Protein AF-A0A521P059-F1 (afdb_monomer_lite)

pLDDT: mean 84.15, std 18.07, range [44.88, 98.5]

Foldseek 3Di:
DDDDPDCDPVNDPVPCPPPPPPVVPPPPPDDDDPPDDDDDPLRVLLVVLVVVVVVDVPAAAEEACCAPNCDPSNSNPCVCVVNHCVRTHYDPPDPVVVVVD

Sequence (101 aa):
MSEQTTFTESDRTDGIEPDMVDQNHAPKSEAPANGVMPMNMIQALNSALHVKMAEDPNVLSFGEDAGYFGGVFRVTDQLQQKHGLTRSFDAPISECGIVAA

Radius of gyration: 21.24 Å; chains: 1; bounding box: 26×49×65 Å

Secondary structure (DSSP, 8-state):
-----PPPGGG--S---TT---TT-SPP-PPPPTTPPP--HHHHHHHHHHHHHHH-TT--EEETT-SSS--TTSTTTTHHHHH-TTTEEE--S-HHHHHH-

Structure (mmCIF, N/CA/C/O backbone):
data_AF-A0A521P059-F1
#
_entry.id   AF-A0A521P059-F1
#
loop_
_atom_site.group_PDB
_atom_site.id
_atom_site.type_symbol
_atom_site.label_atom_id
_atom_site.label_alt_id
_atom_site.label_comp_id
_atom_site.label_asym_id
_atom_site.label_entity_id
_atom_site.label_seq_id
_atom_site.pdbx_PDB_ins_code
_atom_site.Cartn_x
_atom_site.Cartn_y
_atom_site.Cartn_z
_atom_site.occupancy
_atom_site.B_iso_or_equiv
_atom_site.auth_seq_id
_atom_site.auth_comp_id
_atom_site.auth_asym_id
_atom_site.auth_atom_id
_atom_site.pdbx_PDB_model_num
ATOM 1 N N . MET A 1 1 ? -2.688 31.927 -43.258 1.00 44.88 1 MET A N 1
ATOM 2 C CA . MET A 1 1 ? -2.015 32.132 -41.962 1.00 44.88 1 MET A CA 1
ATOM 3 C C . MET A 1 1 ? -3.122 32.287 -40.941 1.00 44.88 1 MET A C 1
ATOM 5 O O . MET A 1 1 ? -3.771 33.319 -40.934 1.00 44.88 1 MET A O 1
ATOM 9 N N . SER A 1 2 ? -3.462 31.210 -40.239 1.00 49.31 2 SER A N 1
ATOM 10 C CA . SER A 1 2 ? -4.504 31.217 -39.210 1.00 49.31 2 SER A CA 1
ATOM 11 C C . SER A 1 2 ? -3.956 31.916 -37.972 1.00 49.31 2 SER A C 1
ATOM 13 O O . SER A 1 2 ? -2.935 31.483 -37.437 1.00 49.31 2 SER A O 1
ATOM 15 N N . GLU A 1 3 ? -4.596 33.012 -37.576 1.00 51.50 3 GLU A N 1
ATOM 16 C CA . GLU A 1 3 ? -4.263 33.754 -36.365 1.00 51.50 3 GLU A CA 1
ATOM 17 C C . GLU A 1 3 ? -4.425 32.830 -35.158 1.00 51.50 3 GLU A C 1
ATOM 19 O O . G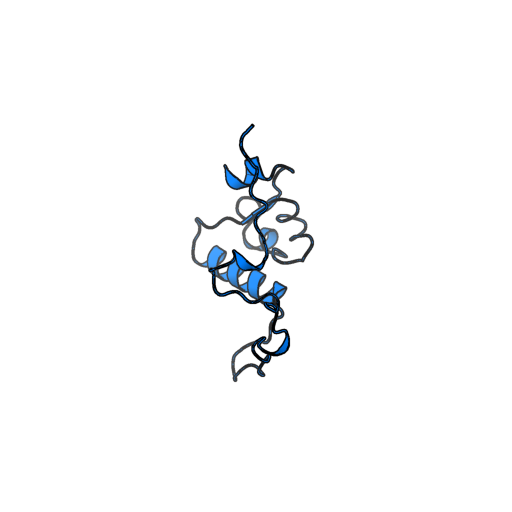LU A 1 3 ? -5.489 32.263 -34.916 1.00 51.50 3 GLU A O 1
ATOM 24 N N . GLN A 1 4 ? -3.326 32.621 -34.443 1.00 53.81 4 GLN A N 1
ATOM 25 C CA . GLN A 1 4 ? -3.316 31.886 -33.191 1.00 53.81 4 GLN A CA 1
ATOM 26 C C . GLN A 1 4 ? -3.818 32.861 -32.125 1.00 53.81 4 GLN A C 1
ATOM 28 O O . GLN A 1 4 ? -3.084 33.748 -31.693 1.00 53.81 4 GLN A O 1
ATOM 33 N N . THR A 1 5 ? -5.094 32.765 -31.764 1.00 58.56 5 THR A N 1
ATOM 34 C CA . THR A 1 5 ? -5.668 33.539 -30.663 1.00 58.56 5 THR A CA 1
ATOM 35 C C . THR A 1 5 ? -5.008 33.078 -29.367 1.00 58.56 5 THR A C 1
ATOM 37 O O . THR A 1 5 ? -5.208 31.951 -28.918 1.00 58.56 5 THR A O 1
ATOM 40 N N . THR A 1 6 ? -4.166 33.933 -28.788 1.00 62.25 6 THR A N 1
ATOM 41 C CA . THR A 1 6 ? -3.608 33.718 -27.452 1.00 62.25 6 THR A CA 1
ATOM 42 C C . THR A 1 6 ? -4.762 33.699 -26.461 1.00 62.25 6 THR A C 1
ATOM 44 O O . THR A 1 6 ? -5.447 34.704 -26.305 1.00 62.25 6 THR A O 1
ATOM 47 N N . PHE A 1 7 ? -4.975 32.558 -25.811 1.00 61.75 7 PHE A N 1
ATOM 48 C CA . PHE A 1 7 ? -5.933 32.433 -24.719 1.00 61.75 7 PHE A CA 1
ATOM 49 C C . PHE A 1 7 ? -5.473 33.333 -23.566 1.00 61.75 7 PHE A C 1
ATOM 51 O O . PHE A 1 7 ? -4.360 33.167 -23.057 1.00 61.75 7 PHE A O 1
ATOM 58 N N . THR A 1 8 ? -6.284 34.324 -23.210 1.00 63.66 8 THR A N 1
ATOM 59 C CA . THR A 1 8 ? -5.979 35.298 -22.157 1.00 63.66 8 THR A CA 1
ATOM 60 C C . THR A 1 8 ? -6.674 34.928 -20.855 1.00 63.66 8 THR A C 1
ATOM 62 O O . THR A 1 8 ? -7.579 34.102 -20.813 1.00 63.66 8 THR A O 1
ATOM 65 N N . GLU A 1 9 ? -6.246 35.541 -19.757 1.00 61.19 9 GLU A N 1
ATOM 66 C CA . GLU A 1 9 ? -6.817 35.295 -18.431 1.00 61.19 9 GLU A CA 1
ATOM 67 C C . GLU A 1 9 ? -8.313 35.650 -18.352 1.00 61.19 9 GLU A C 1
ATOM 69 O O . GLU A 1 9 ? -9.071 34.981 -17.657 1.00 61.19 9 GLU A O 1
ATOM 74 N N . SER A 1 10 ? -8.756 36.618 -19.158 1.00 63.16 10 SER A N 1
ATOM 75 C CA . SER A 1 10 ? -10.162 36.991 -19.347 1.00 63.16 10 SER A CA 1
ATOM 76 C C . SER A 1 10 ? -11.024 35.934 -20.050 1.00 63.16 10 SER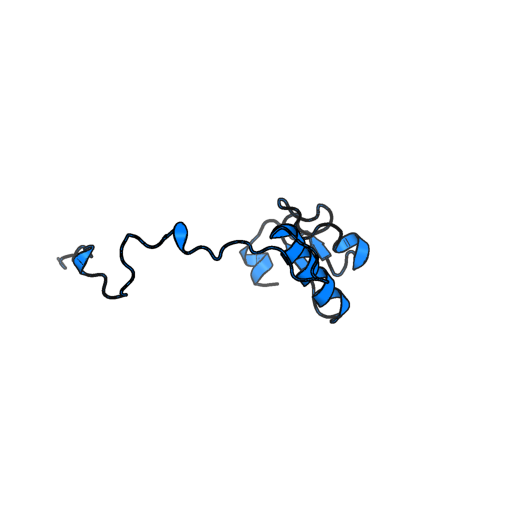 A C 1
ATOM 78 O O . SER A 1 10 ? -12.247 36.034 -19.992 1.00 63.16 10 SER A O 1
ATOM 80 N N . ASP A 1 11 ? -10.417 34.935 -20.699 1.00 69.44 11 ASP A N 1
ATOM 81 C CA . ASP A 1 11 ? -11.135 33.864 -21.405 1.00 69.44 11 ASP A CA 1
ATOM 82 C C . ASP A 1 11 ? -11.453 32.658 -20.493 1.00 69.44 11 ASP A C 1
ATOM 84 O O . ASP A 1 11 ? -12.104 31.703 -20.925 1.00 69.44 11 ASP A O 1
ATOM 88 N N . ARG A 1 12 ? -11.027 32.678 -19.217 1.00 63.19 12 ARG A N 1
ATOM 89 C CA . ARG A 1 12 ? -11.383 31.651 -18.223 1.00 63.19 12 ARG A CA 1
ATOM 90 C C . ARG A 1 12 ? -12.809 31.870 -17.707 1.00 63.19 12 ARG A C 1
ATOM 92 O O . ARG A 1 12 ? -13.073 32.793 -16.946 1.00 63.19 12 ARG A O 1
ATOM 99 N N . THR A 1 13 ? -13.740 31.006 -18.112 1.00 55.84 13 THR A N 1
ATOM 100 C CA . THR A 1 13 ? -15.152 31.036 -17.672 1.00 55.84 13 THR A CA 1
ATOM 101 C C . THR A 1 13 ? -15.503 29.944 -16.656 1.00 55.84 13 THR A C 1
ATOM 103 O O . THR A 1 13 ? -16.679 29.680 -16.419 1.00 55.84 13 THR A O 1
ATOM 106 N N . ASP A 1 14 ? -14.512 29.261 -16.086 1.00 68.06 14 ASP A N 1
ATOM 107 C CA . ASP A 1 14 ? -14.686 28.142 -15.151 1.00 68.06 14 ASP A CA 1
ATOM 108 C C . ASP A 1 14 ? -14.953 28.574 -13.698 1.00 68.06 14 ASP A C 1
ATOM 110 O O . ASP A 1 14 ? -15.184 27.722 -12.842 1.00 68.06 14 ASP A O 1
ATOM 114 N N . GLY A 1 15 ? -15.006 29.883 -13.417 1.00 56.34 15 GLY A N 1
ATOM 115 C CA . GLY A 1 15 ? -15.387 30.419 -12.102 1.00 56.34 15 GLY A CA 1
ATOM 116 C C . GLY A 1 15 ? -14.372 30.132 -10.992 1.00 56.34 15 GLY A C 1
ATOM 117 O O . GLY A 1 15 ? -14.703 30.235 -9.814 1.00 56.34 15 GLY A O 1
ATOM 118 N N . ILE A 1 16 ? -13.152 29.754 -11.369 1.00 57.31 16 ILE A N 1
ATOM 119 C CA . ILE A 1 16 ? -12.020 29.516 -10.479 1.00 57.31 16 ILE A CA 1
ATOM 120 C C . ILE A 1 16 ? -11.155 30.774 -10.560 1.00 57.31 16 ILE A C 1
ATOM 122 O O . ILE A 1 16 ? -10.393 30.965 -11.507 1.00 57.31 16 ILE A O 1
ATOM 126 N N . GLU A 1 17 ? -11.328 31.670 -9.589 1.00 54.19 17 GLU A N 1
ATOM 127 C CA . GLU A 1 17 ? -10.505 32.873 -9.458 1.00 54.19 17 GLU A CA 1
ATOM 128 C C . GLU A 1 17 ? -9.020 32.487 -9.244 1.00 54.19 17 GLU A C 1
ATOM 130 O O . GLU A 1 17 ? -8.715 31.421 -8.695 1.00 54.19 17 GLU A O 1
ATOM 135 N N . PRO A 1 18 ? -8.053 33.333 -9.647 1.00 51.12 18 PRO A N 1
ATOM 136 C CA . PRO A 1 18 ? -6.615 33.077 -9.485 1.00 51.12 18 PRO A CA 1
ATOM 137 C C . PRO A 1 18 ? -6.144 32.972 -8.018 1.00 51.12 18 PRO A C 1
ATOM 139 O O . PRO A 1 18 ? -4.970 32.696 -7.770 1.00 51.12 18 PRO A O 1
ATOM 142 N N . ASP A 1 19 ? -7.040 33.161 -7.045 1.00 52.94 19 ASP A N 1
ATOM 143 C CA . ASP A 1 19 ? -6.790 33.041 -5.607 1.00 52.94 19 ASP A CA 1
ATOM 144 C C . ASP A 1 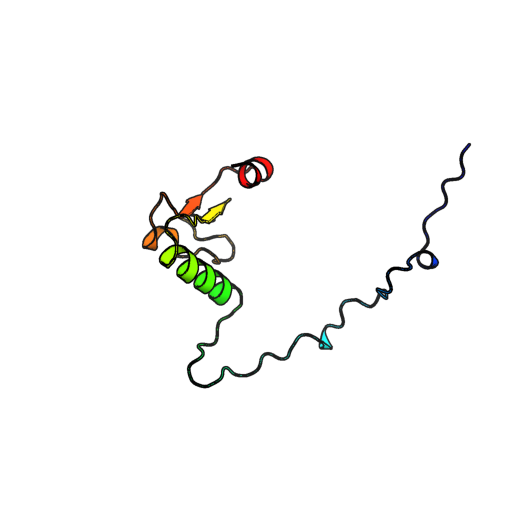19 ? -7.000 31.627 -5.043 1.00 52.94 19 ASP A C 1
ATOM 146 O O . ASP A 1 19 ? -6.963 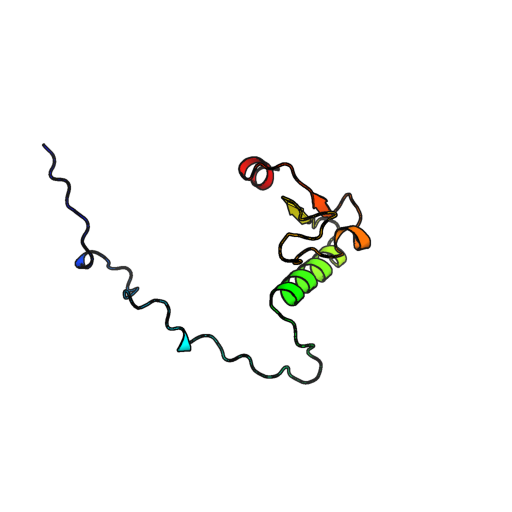31.456 -3.825 1.00 52.94 19 ASP A O 1
ATOM 150 N N . MET A 1 20 ? -7.199 30.623 -5.906 1.00 53.59 20 MET A N 1
ATOM 151 C CA . MET A 1 20 ? -7.583 29.249 -5.553 1.00 53.59 20 MET A CA 1
ATOM 152 C C . MET A 1 20 ? -6.505 28.415 -4.836 1.00 53.59 20 MET A C 1
ATOM 154 O O . MET A 1 20 ? -6.294 27.238 -5.123 1.00 53.59 20 MET A O 1
ATOM 158 N N . VAL A 1 21 ? -5.893 29.003 -3.810 1.00 56.03 21 VAL A N 1
ATOM 159 C CA . VAL A 1 21 ? -5.684 28.358 -2.515 1.00 56.03 21 VAL A CA 1
ATOM 160 C C . VAL A 1 21 ? -6.020 29.377 -1.414 1.00 56.03 21 VAL A C 1
ATOM 162 O O . VAL A 1 21 ? -5.128 30.044 -0.885 1.00 56.03 21 VAL A O 1
ATOM 165 N N . ASP A 1 22 ? -7.287 29.467 -1.001 1.00 57.22 22 ASP A N 1
ATOM 166 C CA . ASP A 1 22 ? -7.602 30.019 0.321 1.00 57.22 22 ASP A CA 1
ATOM 167 C C . ASP A 1 22 ? -7.035 29.064 1.385 1.00 57.22 22 ASP A C 1
ATOM 169 O O . ASP A 1 22 ? -7.696 28.133 1.852 1.00 57.22 22 ASP A O 1
ATOM 173 N N . GLN A 1 23 ? -5.773 29.282 1.764 1.00 54.78 23 GLN A N 1
ATOM 174 C CA . GLN A 1 23 ? -5.090 28.529 2.819 1.00 54.78 23 GLN A CA 1
ATOM 175 C C . GLN A 1 23 ? -5.816 28.625 4.174 1.00 54.78 23 GLN A C 1
ATOM 177 O O . GLN A 1 23 ? -5.547 27.818 5.064 1.00 54.78 23 GLN A O 1
ATOM 182 N N . ASN A 1 24 ? -6.748 29.571 4.339 1.00 57.72 24 ASN A N 1
ATOM 183 C CA . ASN A 1 24 ? -7.516 29.763 5.564 1.00 57.72 24 ASN A CA 1
ATOM 184 C C . ASN A 1 24 ? -8.850 28.995 5.583 1.00 57.72 24 ASN A C 1
ATOM 186 O O . ASN A 1 24 ? -9.470 28.930 6.646 1.00 57.72 24 ASN A O 1
ATOM 190 N N . HIS A 1 25 ? -9.271 28.379 4.471 1.00 56.44 25 HIS A N 1
ATOM 191 C CA . HIS A 1 25 ? -10.445 27.492 4.420 1.00 56.44 25 HIS A CA 1
ATOM 192 C C . HIS A 1 25 ? -10.116 26.013 4.635 1.00 56.44 25 HIS A C 1
ATOM 194 O O . HIS A 1 25 ? -11.020 25.174 4.612 1.00 56.44 25 HIS A O 1
ATOM 200 N N . ALA A 1 26 ? -8.846 25.668 4.876 1.00 59.66 26 ALA A N 1
ATOM 201 C CA . ALA A 1 26 ? -8.519 24.326 5.335 1.00 59.66 26 ALA A CA 1
ATOM 202 C C . ALA A 1 26 ? -9.328 24.038 6.617 1.00 59.66 26 ALA A C 1
ATOM 204 O O . ALA A 1 26 ? -9.283 24.847 7.554 1.00 59.66 26 ALA A O 1
ATOM 205 N N . PRO A 1 27 ? -10.090 22.927 6.683 1.00 63.94 27 PRO A N 1
ATOM 206 C CA . PRO A 1 27 ? -10.850 22.601 7.879 1.00 63.94 27 PRO A CA 1
ATOM 207 C C . PRO A 1 27 ? -9.892 22.570 9.069 1.00 63.94 27 PRO A C 1
ATOM 209 O O . PRO A 1 27 ? -8.840 21.926 9.020 1.00 63.94 27 PRO A O 1
ATOM 212 N N . LYS A 1 28 ? -10.227 23.308 10.133 1.00 61.16 28 LYS A N 1
ATOM 213 C CA . LYS A 1 28 ? -9.415 23.318 11.352 1.00 61.16 28 LYS A CA 1
ATOM 214 C C . LYS A 1 28 ? -9.313 21.884 11.864 1.00 61.16 28 LYS A C 1
ATOM 216 O O . LYS A 1 28 ? -10.323 21.200 11.980 1.00 61.16 28 LYS A O 1
ATOM 221 N N . SER A 1 29 ? -8.096 21.438 12.171 1.00 64.06 29 SER A N 1
ATOM 222 C CA . SER A 1 29 ? -7.882 20.147 12.826 1.00 64.06 29 SER A CA 1
ATOM 223 C C . SER A 1 29 ? -8.505 20.203 14.220 1.00 64.06 29 SER A C 1
ATOM 225 O O . SER A 1 29 ? -7.900 20.724 15.156 1.00 64.06 29 SER A O 1
ATOM 227 N N . GLU A 1 30 ? -9.733 19.714 14.351 1.00 70.19 30 GLU A N 1
ATOM 228 C CA . GLU A 1 30 ? -10.415 19.612 15.636 1.00 70.19 30 GLU A CA 1
ATOM 229 C C . GLU A 1 30 ? -9.819 18.474 16.469 1.00 70.19 30 GLU A C 1
ATOM 231 O O . GLU A 1 30 ? -9.274 17.499 15.941 1.00 70.19 30 GLU A O 1
ATOM 236 N N . ALA A 1 31 ? -9.886 18.610 17.794 1.00 68.44 31 ALA A N 1
ATOM 237 C CA . ALA A 1 31 ? -9.450 17.545 18.684 1.00 68.44 31 ALA A CA 1
ATOM 238 C C . ALA A 1 31 ? -10.339 16.304 18.473 1.00 68.44 31 ALA A C 1
ATOM 240 O O . ALA A 1 31 ? -11.557 16.444 18.339 1.00 68.44 31 ALA A O 1
ATOM 241 N N . PRO A 1 32 ? -9.764 15.091 18.450 1.00 67.00 32 PRO A N 1
ATOM 242 C CA . PRO A 1 32 ? -10.538 13.876 18.240 1.00 67.00 32 PRO A CA 1
ATOM 243 C C . PRO A 1 32 ? -11.597 13.704 19.338 1.00 67.00 32 PRO A C 1
ATOM 245 O O . PRO A 1 32 ? -11.319 13.883 20.526 1.00 67.00 32 PRO A O 1
ATOM 248 N N . ALA A 1 33 ? -12.815 13.332 18.938 1.00 72.06 33 ALA A N 1
ATOM 249 C CA . ALA A 1 33 ? -13.872 12.944 19.865 1.00 72.06 33 ALA A CA 1
ATOM 250 C C . ALA A 1 33 ? -13.461 11.698 20.677 1.00 72.06 33 ALA A C 1
ATOM 252 O O . ALA A 1 33 ? -12.624 10.903 20.242 1.00 72.06 33 ALA A O 1
ATOM 253 N N . ASN A 1 34 ? -14.068 11.499 21.852 1.00 72.94 34 ASN A N 1
ATOM 254 C CA . ASN A 1 34 ? -13.779 10.340 22.703 1.00 72.94 34 ASN A CA 1
ATOM 255 C C . ASN A 1 34 ? -13.913 9.024 21.915 1.00 72.94 34 ASN A C 1
ATOM 257 O O . ASN A 1 34 ? -14.977 8.726 21.377 1.00 72.94 34 ASN A O 1
ATOM 261 N N . GLY A 1 35 ? -12.831 8.240 21.871 1.00 77.00 35 GLY A N 1
ATOM 262 C CA . GLY A 1 35 ? -12.758 6.977 21.126 1.00 77.00 35 GLY A CA 1
ATOM 263 C C . GLY A 1 35 ? -12.092 7.069 19.747 1.00 77.00 35 GLY A C 1
ATOM 264 O O . GLY A 1 35 ? -11.888 6.033 19.121 1.00 77.00 35 GLY A O 1
ATOM 265 N N . VAL A 1 36 ? -11.706 8.263 19.284 1.00 80.88 36 VAL A N 1
ATOM 266 C CA . VAL A 1 36 ? -10.939 8.449 18.043 1.00 80.88 36 VAL A CA 1
ATOM 267 C C . VAL A 1 36 ? -9.462 8.654 18.380 1.00 80.88 36 VAL A C 1
ATOM 269 O O . VAL A 1 36 ? -9.105 9.530 19.166 1.00 80.88 36 VAL A O 1
ATOM 272 N N . MET A 1 37 ? -8.583 7.845 17.788 1.00 81.81 37 MET A N 1
ATOM 273 C CA . MET A 1 37 ? -7.139 8.052 17.907 1.00 81.81 37 MET A CA 1
ATOM 274 C C . MET A 1 37 ? -6.693 9.133 16.912 1.00 81.81 37 MET A C 1
ATOM 276 O O . MET A 1 37 ? -6.959 8.974 15.719 1.00 81.81 37 MET A O 1
ATOM 280 N N . PRO A 1 38 ? -6.012 10.209 17.352 1.00 87.94 38 PRO A N 1
ATOM 281 C CA . PRO A 1 38 ? -5.447 11.180 16.425 1.00 87.94 38 PRO A CA 1
ATOM 282 C C . PRO A 1 38 ? -4.373 10.505 15.566 1.00 87.94 38 PRO A C 1
ATOM 284 O O . PRO A 1 38 ? -3.462 9.863 16.088 1.00 87.94 38 PRO A O 1
ATOM 287 N N . MET A 1 39 ? -4.485 10.665 14.250 1.00 91.12 39 MET A N 1
ATOM 288 C CA . MET A 1 39 ? -3.535 10.156 13.265 1.00 91.12 39 MET A CA 1
ATOM 289 C C . MET A 1 39 ? -3.089 11.304 12.368 1.00 91.12 39 MET A C 1
ATOM 291 O O . MET A 1 39 ? -3.902 12.138 11.969 1.00 91.12 39 MET A O 1
ATOM 295 N N . ASN A 1 40 ? -1.806 11.339 12.015 1.00 93.75 40 ASN A N 1
ATOM 296 C CA . ASN A 1 40 ? -1.380 12.144 10.874 1.00 93.75 40 ASN A CA 1
ATOM 297 C C . ASN A 1 40 ? -1.871 11.497 9.560 1.00 93.75 40 ASN A C 1
ATOM 299 O O . ASN A 1 40 ? -2.311 10.346 9.548 1.00 93.75 40 ASN A O 1
ATOM 303 N N . MET A 1 41 ? -1.777 12.218 8.440 1.00 96.38 41 MET A N 1
ATOM 304 C CA . MET A 1 41 ? -2.262 11.713 7.146 1.00 96.38 41 MET A CA 1
ATOM 305 C C . MET A 1 41 ? -1.621 10.382 6.731 1.00 96.38 41 MET A C 1
ATOM 307 O O . MET A 1 41 ? -2.318 9.501 6.240 1.00 96.38 41 MET A O 1
ATOM 311 N N . ILE A 1 42 ? -0.321 10.197 6.972 1.00 96.94 42 ILE A N 1
ATOM 312 C CA . ILE A 1 42 ? 0.390 8.955 6.628 1.00 96.94 42 ILE A CA 1
ATOM 313 C C . ILE A 1 42 ? -0.191 7.775 7.417 1.00 96.94 42 ILE A C 1
ATOM 315 O O . ILE A 1 42 ? -0.504 6.735 6.842 1.00 96.94 42 ILE A O 1
ATOM 319 N N . GLN A 1 43 ? -0.390 7.955 8.723 1.00 96.44 43 GLN A N 1
ATOM 320 C CA . GLN A 1 43 ? -0.984 6.954 9.610 1.00 96.44 43 GLN A CA 1
ATOM 321 C C . GLN A 1 43 ? -2.437 6.652 9.233 1.00 96.44 43 GLN A C 1
ATOM 323 O O . GLN A 1 43 ? -2.840 5.492 9.248 1.00 96.44 43 GLN A O 1
ATOM 328 N N . ALA A 1 44 ? -3.215 7.672 8.862 1.00 96.81 44 ALA A N 1
ATOM 329 C CA . ALA A 1 44 ? -4.600 7.501 8.437 1.00 96.8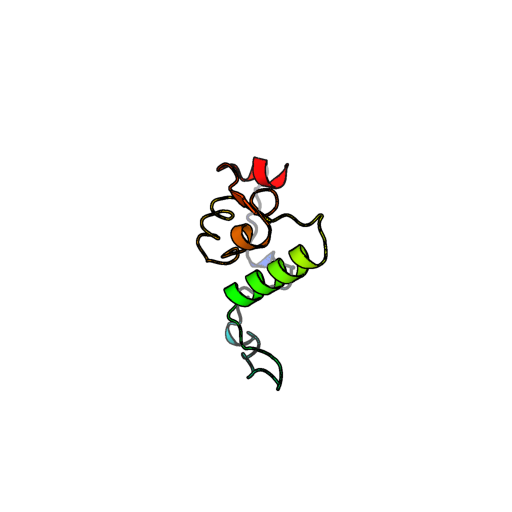1 44 ALA A CA 1
ATOM 330 C C . ALA A 1 44 ? -4.702 6.692 7.132 1.00 96.81 44 ALA A C 1
ATOM 332 O O . ALA A 1 44 ? -5.504 5.761 7.050 1.00 96.81 44 ALA A O 1
ATOM 333 N N . LEU A 1 45 ? -3.850 6.987 6.141 1.00 98.25 45 LEU A N 1
ATOM 334 C CA . LEU A 1 45 ? -3.768 6.229 4.888 1.00 98.25 45 LEU A CA 1
ATOM 335 C C . LEU A 1 45 ? -3.325 4.779 5.138 1.00 98.25 45 LEU A C 1
ATOM 337 O O . LEU A 1 45 ? -3.963 3.849 4.647 1.00 98.25 45 LEU A O 1
ATOM 341 N N . ASN A 1 46 ? -2.288 4.574 5.954 1.00 98.12 46 ASN A N 1
ATOM 342 C CA . ASN A 1 46 ? -1.824 3.239 6.337 1.00 98.12 46 ASN A CA 1
ATOM 343 C C . ASN A 1 46 ? -2.918 2.431 7.060 1.00 98.12 46 ASN A C 1
ATOM 345 O O . ASN A 1 46 ? -3.154 1.267 6.736 1.00 98.12 46 ASN A O 1
ATOM 349 N N . SER A 1 47 ? -3.633 3.063 7.995 1.00 97.62 47 SER A N 1
ATOM 350 C CA . SER A 1 47 ? -4.764 2.470 8.715 1.00 97.62 47 SER A CA 1
ATOM 351 C C . SER A 1 47 ? -5.874 2.036 7.754 1.00 97.62 47 SER A C 1
ATOM 353 O O . SER A 1 47 ? -6.339 0.896 7.822 1.00 97.62 47 SER A O 1
ATOM 355 N N . ALA A 1 48 ? -6.243 2.892 6.794 1.00 97.88 48 ALA A N 1
ATOM 356 C CA . ALA A 1 48 ? -7.244 2.571 5.779 1.00 97.88 48 ALA A CA 1
ATOM 357 C C . ALA A 1 48 ? -6.836 1.356 4.923 1.00 97.88 48 ALA A C 1
ATOM 359 O O . ALA A 1 48 ? -7.648 0.451 4.711 1.00 97.88 48 ALA A O 1
ATOM 360 N N . LEU A 1 49 ? -5.570 1.294 4.493 1.00 98.38 49 LEU A N 1
ATOM 361 C CA . LEU A 1 49 ? -5.023 0.152 3.753 1.00 98.38 49 LEU A CA 1
ATOM 362 C C . LEU A 1 49 ? -5.038 -1.127 4.598 1.00 98.38 49 LEU A C 1
ATOM 364 O O . LEU A 1 49 ? -5.471 -2.177 4.126 1.00 98.38 49 LEU A O 1
ATOM 368 N N . HIS A 1 50 ? -4.638 -1.049 5.870 1.00 97.75 50 HIS A N 1
ATOM 369 C CA . HIS A 1 50 ? -4.681 -2.188 6.783 1.00 97.75 50 HIS A CA 1
ATOM 370 C C . HIS A 1 50 ? -6.093 -2.745 6.968 1.00 97.75 50 HIS A C 1
ATOM 372 O O . HIS A 1 50 ? -6.246 -3.968 6.963 1.00 97.75 50 HIS A O 1
ATOM 378 N N . VAL A 1 51 ? -7.092 -1.873 7.135 1.00 98.06 51 VAL A N 1
ATOM 379 C CA . VAL A 1 51 ? -8.502 -2.264 7.254 1.00 98.06 51 VAL A CA 1
ATOM 380 C C . VAL A 1 51 ? -8.949 -2.964 5.976 1.00 98.06 51 VAL A C 1
ATOM 382 O O . VAL A 1 51 ? -9.395 -4.107 6.036 1.00 98.06 51 VAL A O 1
ATOM 385 N N . LYS A 1 52 ? -8.745 -2.346 4.806 1.00 98.38 52 LYS A N 1
ATOM 386 C CA . LYS A 1 52 ? -9.230 -2.919 3.543 1.00 98.38 52 LYS A CA 1
ATOM 387 C C . LYS A 1 52 ? -8.553 -4.223 3.162 1.00 98.38 52 LYS A C 1
ATOM 389 O O . LYS A 1 52 ? -9.232 -5.158 2.752 1.00 98.38 52 LYS A O 1
ATOM 394 N N . MET A 1 53 ? -7.248 -4.335 3.376 1.00 98.25 53 MET A N 1
ATOM 395 C CA . MET A 1 53 ? -6.534 -5.585 3.134 1.00 98.25 53 MET A CA 1
ATOM 396 C C . MET A 1 53 ? -6.906 -6.698 4.126 1.00 98.25 53 MET A C 1
ATOM 398 O O . MET A 1 53 ? -6.698 -7.867 3.805 1.00 98.25 53 MET A O 1
ATOM 402 N N . ALA A 1 54 ? -7.409 -6.374 5.322 1.00 97.69 54 ALA A N 1
ATOM 403 C CA . ALA A 1 54 ? -7.901 -7.371 6.275 1.00 97.69 54 ALA A CA 1
ATOM 404 C C . ALA A 1 54 ? -9.339 -7.822 5.965 1.00 97.69 54 ALA A C 1
ATOM 406 O O . ALA A 1 54 ? -9.662 -8.988 6.173 1.00 97.69 54 ALA A O 1
ATOM 407 N N . GLU A 1 55 ? -10.184 -6.910 5.478 1.00 98.38 55 GLU A N 1
ATOM 408 C CA . GLU A 1 55 ? -11.582 -7.181 5.121 1.00 98.38 55 GLU A CA 1
ATOM 409 C C . GLU A 1 55 ? -11.720 -7.998 3.830 1.00 98.38 55 GLU A C 1
ATOM 411 O O . GLU A 1 55 ? -12.570 -8.884 3.761 1.00 98.38 55 GLU A O 1
ATOM 416 N N . ASP A 1 56 ? -10.901 -7.706 2.814 1.00 98.50 56 ASP A N 1
ATOM 417 C CA . ASP A 1 56 ? -11.022 -8.304 1.483 1.00 98.50 56 ASP A CA 1
ATOM 418 C C . ASP A 1 56 ? -9.704 -8.971 1.039 1.00 98.50 56 ASP A C 1
ATOM 420 O O . ASP A 1 56 ? -8.678 -8.289 0.894 1.00 98.50 56 ASP A O 1
ATOM 424 N N . PRO A 1 57 ? -9.701 -10.298 0.789 1.00 97.31 57 PRO A N 1
ATOM 425 C CA . PRO A 1 57 ? -8.515 -11.009 0.320 1.00 97.31 57 PRO A CA 1
ATOM 426 C C . PRO A 1 57 ? -8.060 -10.592 -1.089 1.00 97.31 57 PRO A C 1
ATOM 428 O O . PRO A 1 57 ? -6.902 -10.835 -1.428 1.00 97.31 57 PRO A O 1
ATOM 431 N N . ASN A 1 58 ? -8.918 -9.952 -1.891 1.00 97.81 58 ASN A N 1
ATOM 432 C CA . ASN A 1 58 ? -8.602 -9.527 -3.260 1.00 97.81 58 ASN A CA 1
ATOM 433 C C . ASN A 1 58 ? -7.865 -8.183 -3.327 1.00 97.81 58 ASN A C 1
ATOM 435 O O . ASN A 1 58 ? -7.346 -7.820 -4.379 1.00 97.81 58 ASN A O 1
ATOM 439 N N . VAL A 1 59 ? -7.807 -7.431 -2.224 1.00 98.31 59 VAL A N 1
ATOM 440 C CA . VAL A 1 59 ? -7.081 -6.157 -2.184 1.00 98.31 59 VAL A CA 1
ATOM 441 C C . VAL A 1 59 ? -5.579 -6.427 -2.124 1.00 98.31 59 VAL A C 1
ATOM 443 O O . VAL A 1 59 ? -5.109 -7.174 -1.259 1.00 98.31 59 VAL A O 1
ATOM 446 N N . LEU A 1 60 ? -4.832 -5.783 -3.018 1.00 97.88 60 LEU A N 1
ATOM 447 C CA . LEU A 1 60 ? -3.373 -5.811 -3.092 1.00 97.88 60 LEU A CA 1
ATOM 448 C C . LEU A 1 60 ? -2.827 -4.384 -2.958 1.00 97.88 60 LEU A C 1
ATOM 450 O O . LEU A 1 60 ? -3.515 -3.417 -3.277 1.00 97.88 60 LEU A O 1
ATOM 454 N N . SER A 1 61 ? -1.586 -4.257 -2.498 1.00 97.81 61 SER A N 1
ATOM 455 C CA . SER A 1 61 ? -0.851 -2.992 -2.429 1.00 97.81 61 SER A CA 1
ATOM 456 C C . SER A 1 61 ? 0.494 -3.161 -3.123 1.00 97.81 61 SER A C 1
ATOM 458 O O . SER A 1 61 ? 1.325 -3.940 -2.670 1.00 97.81 61 SER A O 1
ATOM 460 N N . PHE A 1 62 ? 0.750 -2.446 -4.211 1.00 98.25 62 PHE A N 1
ATOM 461 C CA . PHE A 1 62 ? 2.034 -2.538 -4.902 1.00 98.25 62 PHE A CA 1
ATOM 462 C C . PHE A 1 62 ? 2.423 -1.213 -5.547 1.00 98.25 62 PHE A C 1
ATOM 464 O O . PHE A 1 62 ? 1.584 -0.339 -5.757 1.00 98.25 62 PHE A O 1
ATOM 471 N N . GLY A 1 63 ? 3.715 -1.061 -5.816 1.00 98.12 63 GLY A N 1
ATOM 472 C CA . GLY A 1 63 ? 4.304 0.150 -6.377 1.00 98.12 63 GLY A CA 1
ATOM 473 C C . GLY A 1 63 ? 5.803 0.207 -6.107 1.00 98.12 63 GLY A C 1
ATOM 474 O O . GLY A 1 63 ? 6.371 -0.710 -5.513 1.00 98.12 63 GLY A O 1
ATOM 475 N N . GLU A 1 64 ? 6.448 1.283 -6.537 1.00 98.31 64 GLU A N 1
ATOM 476 C CA . GLU A 1 64 ? 7.874 1.512 -6.288 1.00 98.31 64 GLU A CA 1
ATOM 477 C C . GLU A 1 64 ? 8.128 1.749 -4.791 1.00 98.31 64 GLU A C 1
ATOM 479 O O . GLU A 1 64 ? 7.467 2.577 -4.159 1.00 98.31 64 GLU A O 1
ATOM 484 N N . ASP A 1 65 ? 9.047 0.970 -4.213 1.00 98.06 65 ASP A N 1
ATOM 485 C CA . ASP A 1 65 ? 9.411 0.960 -2.787 1.00 98.06 65 ASP A CA 1
ATOM 486 C C . ASP A 1 65 ? 8.244 0.746 -1.796 1.00 98.06 65 ASP A C 1
ATOM 488 O O . ASP A 1 65 ? 8.396 0.932 -0.583 1.00 98.06 65 ASP A O 1
ATOM 492 N N . ALA A 1 66 ? 7.058 0.365 -2.276 1.00 97.19 66 ALA A N 1
ATOM 493 C CA . ALA A 1 66 ? 5.844 0.244 -1.473 1.00 97.19 66 ALA A CA 1
ATOM 494 C C . ALA A 1 66 ? 5.751 -1.083 -0.695 1.00 97.19 66 ALA A C 1
ATOM 496 O O . ALA A 1 66 ? 4.913 -1.203 0.202 1.00 97.19 66 ALA A O 1
ATOM 497 N N . GLY A 1 67 ? 6.581 -2.071 -1.031 1.00 97.31 67 GLY A N 1
ATOM 498 C CA . GLY A 1 67 ? 6.603 -3.411 -0.458 1.00 97.31 67 GLY A CA 1
ATOM 499 C C . GLY A 1 67 ? 7.439 -3.495 0.813 1.00 97.31 67 GLY A C 1
ATOM 500 O O . GLY A 1 67 ? 6.980 -3.106 1.888 1.00 97.31 67 GLY A O 1
ATOM 501 N N . TYR A 1 68 ? 8.653 -4.044 0.708 1.00 97.00 68 TYR A N 1
ATOM 502 C CA . TYR A 1 68 ? 9.501 -4.331 1.875 1.00 97.00 68 TYR A CA 1
ATOM 503 C C . TYR A 1 68 ? 9.895 -3.066 2.633 1.00 97.00 68 TYR A C 1
ATOM 505 O O . TYR A 1 68 ? 9.893 -3.039 3.865 1.00 97.00 68 TYR A O 1
ATOM 513 N N . PHE A 1 69 ? 10.220 -2.005 1.891 1.00 96.50 69 PHE A N 1
ATOM 514 C CA . PHE A 1 69 ? 10.624 -0.748 2.494 1.00 96.50 69 PHE A CA 1
ATOM 515 C C . PHE A 1 69 ? 9.460 -0.073 3.219 1.00 96.50 69 PHE A C 1
ATOM 517 O O . PHE A 1 69 ? 9.718 0.519 4.258 1.00 96.50 69 PHE A O 1
ATOM 524 N N . GLY A 1 70 ? 8.215 -0.185 2.738 1.00 96.75 70 GLY A N 1
ATOM 525 C CA . GLY A 1 70 ? 7.036 0.466 3.333 1.00 96.75 70 GLY A CA 1
ATOM 526 C C . GLY A 1 70 ? 6.743 1.871 2.789 1.00 96.75 70 GLY A C 1
ATOM 527 O O . GLY A 1 70 ? 6.068 2.674 3.438 1.00 96.75 70 GLY A O 1
ATOM 528 N N . GLY A 1 71 ? 7.272 2.188 1.609 1.00 97.38 71 GLY A N 1
ATOM 529 C CA . GLY A 1 71 ? 7.107 3.459 0.918 1.00 97.38 71 GLY A CA 1
ATOM 530 C C . GLY A 1 71 ? 8.051 4.551 1.423 1.00 97.38 71 GLY A C 1
ATOM 531 O O . GLY A 1 71 ? 8.386 4.645 2.612 1.00 97.38 71 GLY A O 1
ATOM 532 N N . VAL A 1 72 ? 8.441 5.448 0.517 1.00 97.75 72 VAL A N 1
ATOM 533 C CA . VAL A 1 72 ? 9.303 6.607 0.828 1.00 97.75 72 VAL A CA 1
ATOM 534 C C . VAL A 1 72 ? 8.680 7.579 1.832 1.00 97.75 72 VAL A C 1
ATOM 536 O O . VAL A 1 72 ? 9.396 8.205 2.607 1.00 97.75 72 VAL A O 1
ATOM 539 N N . PHE A 1 73 ? 7.347 7.613 1.911 1.00 97.69 73 PHE A N 1
ATOM 540 C CA . PHE A 1 73 ? 6.586 8.391 2.894 1.00 97.69 73 PHE A CA 1
ATOM 541 C C . PHE A 1 73 ? 5.975 7.550 4.023 1.00 97.69 73 PHE A C 1
ATOM 543 O O . PHE A 1 73 ? 5.159 8.070 4.774 1.00 97.69 73 PHE A O 1
ATOM 550 N N . ARG A 1 74 ? 6.338 6.265 4.160 1.00 97.56 74 ARG A N 1
ATOM 551 C CA . ARG A 1 74 ? 5.830 5.344 5.204 1.00 97.56 74 ARG A CA 1
ATOM 552 C C . ARG A 1 74 ? 4.334 4.995 5.136 1.00 97.56 74 ARG A C 1
ATOM 554 O O . ARG A 1 74 ? 3.801 4.423 6.081 1.00 97.56 74 ARG A O 1
ATOM 561 N N . VAL A 1 75 ? 3.633 5.304 4.044 1.00 98.50 75 VAL A N 1
ATOM 562 C CA . VAL A 1 75 ? 2.188 5.011 3.926 1.00 98.50 75 VAL A CA 1
ATOM 563 C C . VAL A 1 75 ? 1.899 3.505 3.936 1.00 98.50 75 VAL A C 1
ATOM 565 O O . VAL A 1 75 ? 0.866 3.084 4.448 1.00 98.50 75 VAL A O 1
ATOM 568 N N . THR A 1 76 ? 2.805 2.675 3.425 1.00 98.19 76 THR A N 1
ATOM 569 C CA . THR A 1 76 ? 2.621 1.217 3.339 1.00 98.19 76 THR A CA 1
ATOM 570 C C . THR A 1 76 ? 3.474 0.450 4.349 1.00 98.19 76 THR A C 1
ATOM 572 O O . THR A 1 76 ? 3.649 -0.763 4.223 1.00 98.19 76 THR A O 1
ATOM 575 N N . ASP A 1 77 ? 3.993 1.135 5.375 1.00 98.00 77 ASP A N 1
ATOM 576 C CA . ASP A 1 77 ? 4.811 0.510 6.413 1.00 98.00 77 ASP A CA 1
ATOM 577 C C . ASP A 1 77 ? 4.073 -0.677 7.054 1.00 98.00 77 ASP A C 1
ATOM 579 O O . ASP A 1 77 ? 2.862 -0.628 7.284 1.00 98.00 77 ASP A O 1
ATOM 583 N N . GLN A 1 78 ? 4.803 -1.769 7.297 1.00 97.62 78 GLN A N 1
ATOM 584 C CA . GLN A 1 78 ? 4.307 -3.025 7.885 1.00 97.62 78 GLN A CA 1
ATOM 585 C C . GLN A 1 78 ? 3.220 -3.787 7.098 1.00 97.62 78 GLN A C 1
ATOM 587 O O . GLN A 1 78 ? 2.837 -4.885 7.518 1.00 97.62 78 GLN A O 1
ATOM 592 N N . LEU A 1 79 ? 2.741 -3.295 5.946 1.00 98.06 79 LEU A N 1
ATOM 593 C CA . LEU A 1 79 ? 1.712 -3.999 5.167 1.00 98.06 79 LEU A CA 1
ATOM 594 C C . LEU A 1 79 ? 2.202 -5.367 4.684 1.00 98.06 79 LEU A C 1
ATOM 596 O O . LEU A 1 79 ? 1.503 -6.362 4.874 1.00 98.06 79 LEU A O 1
ATOM 600 N N . GLN A 1 80 ? 3.418 -5.446 4.138 1.00 98.19 80 GLN A N 1
ATOM 601 C CA . GLN A 1 80 ? 4.010 -6.709 3.683 1.00 98.19 80 GLN A CA 1
ATOM 602 C C . GLN A 1 80 ? 4.237 -7.698 4.824 1.00 98.19 80 GLN A C 1
ATOM 604 O O . GLN A 1 80 ? 3.970 -8.887 4.667 1.00 98.19 80 GLN A O 1
ATOM 609 N N . GLN A 1 81 ? 4.678 -7.221 5.986 1.00 97.62 81 GLN A N 1
ATOM 610 C CA . GLN A 1 81 ? 4.931 -8.088 7.137 1.00 97.62 81 GLN A CA 1
ATOM 611 C C . GLN A 1 81 ? 3.633 -8.716 7.659 1.00 97.62 81 GLN A C 1
ATOM 613 O O . GLN A 1 81 ? 3.621 -9.885 8.037 1.00 97.62 81 GLN A O 1
ATOM 618 N N . LYS A 1 82 ? 2.527 -7.961 7.636 1.00 97.75 82 LYS A N 1
ATOM 619 C CA . LYS A 1 82 ? 1.214 -8.432 8.094 1.00 97.75 82 LYS A CA 1
ATOM 620 C C . LYS A 1 82 ? 0.471 -9.277 7.057 1.00 97.75 82 LYS A C 1
ATOM 622 O O . LYS A 1 82 ? -0.162 -10.261 7.427 1.00 97.75 82 LYS A O 1
ATOM 627 N N . HIS A 1 83 ? 0.500 -8.874 5.786 1.00 97.50 83 HIS A N 1
ATOM 628 C CA . HIS A 1 83 ? -0.343 -9.450 4.726 1.00 97.50 83 HIS A CA 1
ATOM 629 C C . HIS A 1 83 ? 0.407 -10.379 3.766 1.00 97.50 83 HIS A C 1
ATOM 631 O O . HIS A 1 83 ? -0.227 -11.050 2.953 1.00 97.50 83 HIS A O 1
ATOM 637 N N . GLY A 1 84 ? 1.732 -10.453 3.882 1.00 97.19 84 GLY A N 1
ATOM 638 C CA . GLY A 1 84 ? 2.596 -11.325 3.095 1.00 97.19 84 GLY A CA 1
ATOM 639 C C . GLY A 1 84 ? 3.078 -10.713 1.778 1.00 97.19 84 GLY A C 1
ATOM 640 O O . GLY A 1 84 ? 2.488 -9.782 1.224 1.00 97.19 84 GLY A O 1
ATOM 641 N N . LEU A 1 85 ? 4.160 -11.297 1.252 1.00 97.56 85 LEU A N 1
ATOM 642 C CA . LEU A 1 85 ? 4.828 -10.874 0.014 1.00 97.56 85 LEU A CA 1
ATOM 643 C C . LEU A 1 85 ? 3.912 -10.921 -1.217 1.00 97.56 85 LEU A C 1
ATOM 645 O O . LEU A 1 85 ? 4.088 -10.148 -2.143 1.00 97.56 85 LEU A O 1
ATOM 649 N N . THR A 1 86 ? 2.916 -11.803 -1.239 1.00 97.31 86 THR A N 1
ATOM 650 C CA . THR A 1 86 ? 2.003 -11.937 -2.384 1.00 97.31 86 THR A CA 1
ATOM 651 C C . THR A 1 86 ? 0.918 -10.864 -2.428 1.00 97.31 86 THR A C 1
ATOM 653 O O . THR A 1 86 ? 0.206 -10.771 -3.423 1.00 97.31 86 THR A O 1
ATOM 656 N N . ARG A 1 87 ? 0.767 -10.065 -1.361 1.00 97.75 87 ARG A N 1
ATOM 657 C CA . ARG A 1 87 ? -0.286 -9.045 -1.248 1.00 97.75 87 ARG A CA 1
ATOM 658 C C . ARG A 1 87 ? 0.223 -7.627 -1.067 1.00 97.75 87 ARG A C 1
ATOM 660 O O . ARG A 1 87 ? -0.509 -6.694 -1.385 1.00 97.75 87 ARG A O 1
ATOM 667 N N . SER A 1 88 ? 1.444 -7.462 -0.566 1.00 98.19 88 SER A N 1
ATOM 668 C CA . SER A 1 88 ? 2.123 -6.170 -0.539 1.00 98.19 88 SER A CA 1
ATOM 669 C C . SER A 1 88 ? 3.551 -6.328 -1.046 1.00 98.19 88 SER A C 1
ATOM 671 O O . SER A 1 88 ? 4.352 -7.004 -0.398 1.00 98.19 88 SER A O 1
ATOM 673 N N . PHE A 1 89 ? 3.881 -5.740 -2.195 1.00 98.25 89 PHE A N 1
ATOM 674 C CA . PHE A 1 89 ? 5.163 -5.977 -2.868 1.00 98.25 89 PHE A CA 1
ATOM 675 C C . PHE A 1 89 ? 5.652 -4.785 -3.688 1.00 98.25 89 PHE A C 1
ATOM 677 O O . PHE A 1 89 ? 4.890 -3.886 -4.036 1.00 98.25 89 PHE A O 1
ATOM 684 N N . ASP A 1 90 ? 6.949 -4.803 -3.978 1.00 98.31 90 ASP A N 1
ATOM 685 C CA . ASP A 1 90 ? 7.614 -3.795 -4.792 1.00 98.31 90 ASP A CA 1
ATOM 686 C C . ASP A 1 90 ? 7.404 -4.078 -6.286 1.00 98.31 90 ASP A C 1
ATOM 688 O O . ASP A 1 90 ? 7.454 -5.230 -6.730 1.00 98.31 90 ASP A O 1
ATOM 692 N N . ALA A 1 91 ? 7.176 -3.020 -7.059 1.00 97.81 91 ALA A N 1
ATOM 693 C CA . ALA A 1 91 ? 7.059 -3.067 -8.512 1.00 97.81 91 ALA A CA 1
ATOM 694 C C . ALA A 1 91 ? 8.329 -2.516 -9.193 1.00 97.81 91 ALA A C 1
ATOM 696 O O . ALA A 1 91 ? 9.065 -1.739 -8.581 1.00 97.81 91 ALA A O 1
ATOM 697 N N . PRO A 1 92 ? 8.603 -2.887 -10.460 1.00 97.75 92 PRO A N 1
ATOM 698 C CA . PRO A 1 92 ? 9.627 -2.224 -11.263 1.00 97.75 92 PRO A CA 1
ATOM 699 C C . PRO A 1 92 ? 9.340 -0.730 -11.432 1.00 97.75 92 PRO A C 1
ATOM 701 O O . PRO A 1 92 ? 8.181 -0.320 -11.406 1.00 97.75 92 PRO A O 1
ATOM 704 N N . ILE A 1 93 ? 10.390 0.049 -11.703 1.00 97.69 93 ILE A N 1
ATOM 705 C CA . ILE A 1 93 ? 10.284 1.482 -12.001 1.00 97.69 93 ILE A CA 1
ATOM 706 C C . ILE A 1 93 ? 9.682 1.657 -13.398 1.00 97.69 93 ILE A C 1
ATOM 708 O O . ILE A 1 93 ? 10.390 1.659 -14.410 1.00 97.69 93 ILE A O 1
ATOM 712 N N . SER A 1 94 ? 8.354 1.654 -13.457 1.00 98.06 94 SER A N 1
ATOM 713 C CA . SER A 1 94 ? 7.563 1.774 -14.677 1.00 98.06 94 SER A CA 1
ATOM 714 C C . SER A 1 94 ? 6.119 2.098 -14.317 1.00 98.06 94 SER A C 1
ATOM 716 O O . SER A 1 94 ? 5.297 1.213 -14.077 1.00 98.06 94 SER A O 1
ATOM 718 N N . GLU A 1 95 ? 5.783 3.377 -14.339 1.00 97.94 95 GLU A N 1
ATOM 719 C CA . GLU A 1 95 ? 4.472 3.881 -13.943 1.00 97.94 95 GLU A CA 1
ATOM 720 C C . GLU A 1 95 ? 3.374 3.351 -14.872 1.00 97.94 95 GLU A C 1
ATOM 722 O O . GLU A 1 95 ? 2.328 2.892 -14.413 1.00 97.94 95 GLU A O 1
ATOM 727 N N . CYS A 1 96 ? 3.640 3.315 -16.183 1.00 98.12 96 CYS A N 1
ATOM 728 C CA . CYS A 1 96 ? 2.735 2.697 -17.155 1.00 98.12 96 CYS A CA 1
ATOM 729 C C . CYS A 1 96 ? 2.531 1.201 -16.881 1.00 98.12 96 CYS A C 1
ATOM 731 O O . CYS A 1 96 ? 1.426 0.695 -17.060 1.00 98.12 96 CYS A O 1
ATOM 733 N N . GLY A 1 97 ? 3.584 0.497 -16.453 1.00 97.94 97 GLY A N 1
ATOM 734 C CA . GLY A 1 97 ? 3.502 -0.912 -16.078 1.00 97.94 97 GLY A CA 1
ATOM 735 C C . GLY A 1 97 ? 2.653 -1.125 -14.827 1.00 97.94 97 GLY A C 1
ATOM 736 O O . GLY A 1 97 ? 1.803 -2.007 -14.821 1.00 97.94 97 GLY A O 1
ATOM 737 N N . ILE A 1 98 ? 2.830 -0.285 -13.805 1.00 97.69 98 ILE A N 1
ATOM 738 C CA . ILE A 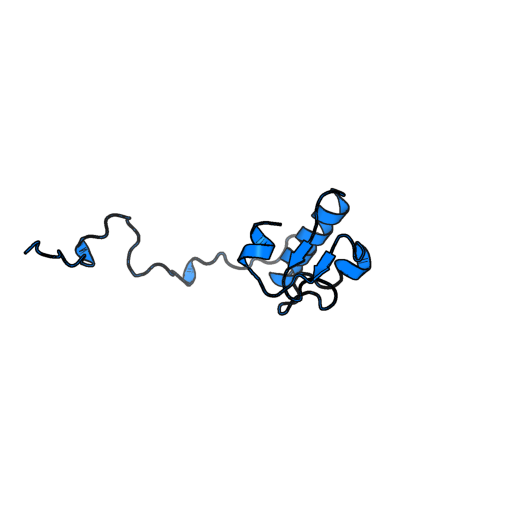1 98 ? 2.071 -0.342 -12.546 1.00 97.69 98 ILE A CA 1
ATOM 739 C C . ILE A 1 98 ? 0.577 -0.113 -12.786 1.00 97.69 98 ILE A C 1
ATOM 741 O O . ILE A 1 98 ? -0.244 -0.804 -12.197 1.00 97.69 98 ILE A O 1
ATOM 745 N N . VAL A 1 99 ? 0.219 0.834 -13.657 1.00 97.81 99 VAL A N 1
ATOM 746 C CA . VAL A 1 99 ? -1.189 1.150 -13.954 1.00 97.81 99 VAL A CA 1
ATOM 747 C C . VAL A 1 99 ? -1.863 0.076 -14.816 1.00 97.81 99 VAL A C 1
ATOM 749 O O . VAL A 1 99 ? -3.073 -0.107 -14.717 1.00 97.81 99 VAL A O 1
ATOM 752 N N . ALA A 1 100 ? -1.111 -0.605 -15.684 1.00 96.31 100 ALA A N 1
ATOM 753 C CA . ALA A 1 100 ? -1.660 -1.594 -16.614 1.00 96.31 100 ALA A CA 1
ATOM 754 C C . ALA A 1 100 ? -1.734 -3.027 -16.054 1.00 96.31 100 ALA A C 1
ATOM 756 O O . ALA A 1 100 ? -2.437 -3.849 -16.646 1.00 96.31 100 ALA A O 1
ATOM 757 N N . ALA A 1 101 ? -0.973 -3.327 -14.996 1.00 88.56 101 ALA A N 1
ATOM 758 C CA . ALA A 1 101 ? -0.929 -4.632 -14.332 1.00 88.56 101 ALA A CA 1
ATOM 759 C C . ALA A 1 101 ? -2.252 -4.979 -13.631 1.00 88.56 101 ALA A C 1
ATOM 761 O O . ALA A 1 101 ? -2.639 -6.169 -13.712 1.00 88.56 101 ALA A O 1
#